Protein AF-A0A7S1C8E9-F1 (afdb_monomer_lite)

Radius of gyration: 14.71 Å; chains: 1; bounding box: 33×36×33 Å

Secondary structure (DSSP, 8-state):
---HHHHHHHHHTTS--EESSS-EESEEEEETTEEEEPPPB-GGGGGTS-BHHHHHHHHHHHH-TT--EEEE-SS----GGGSSEEEE----TTSPPPHHHHHHHHHHHHH-

Organism: NCBI:txid1486930

InterPro domains:
  IPR029021 Protein-tyrosine phosphatase-like [G3DSA:3.90.190.10] (4-112)
  IPR029021 Protein-tyrosine phosphatase-like [SSF52799] (15-108)
  IPR029023 Tensin-type phosphatase domain [PS51181] (16-112)
  IPR051281 Dual-specificity lipid and protein phosphatase [PTHR12305] (5-112)

pLDDT: mean 85.0, std 15.24, range [41.19, 97.31]

Structure (mmCIF, N/CA/C/O backbone):
data_AF-A0A7S1C8E9-F1
#
_entry.id   AF-A0A7S1C8E9-F1
#
loop_
_atom_site.group_PDB
_atom_site.id
_atom_site.type_symbol
_atom_site.label_atom_id
_atom_site.label_alt_id
_atom_site.label_comp_id
_atom_site.label_asym_id
_atom_site.label_entity_id
_atom_site.label_seq_id
_atom_site.pdbx_PDB_ins_code
_atom_site.Cartn_x
_atom_site.Cartn_y
_atom_site.Cartn_z
_atom_site.occupancy
_atom_site.B_iso_or_equiv
_atom_site.auth_seq_id
_atom_site.auth_comp_id
_atom_site.auth_asym_id
_atom_site.auth_atom_id
_atom_site.pdbx_PDB_model_num
ATOM 1 N N . MET A 1 1 ? -23.114 21.743 -11.953 1.00 41.19 1 MET A N 1
ATOM 2 C CA . MET A 1 1 ? -21.851 21.254 -11.360 1.00 41.19 1 MET A CA 1
ATOM 3 C C . MET A 1 1 ? -22.011 19.769 -11.096 1.00 41.19 1 MET A C 1
ATOM 5 O O . MET A 1 1 ? -22.815 19.417 -10.245 1.00 41.19 1 MET A O 1
ATOM 9 N N . ALA A 1 2 ? -21.342 18.902 -11.860 1.00 46.44 2 ALA A N 1
ATOM 10 C CA . ALA A 1 2 ? -21.286 17.484 -11.513 1.00 46.44 2 ALA A CA 1
ATOM 11 C C . ALA A 1 2 ? -20.515 17.353 -10.188 1.00 46.44 2 ALA A C 1
ATOM 13 O O . ALA A 1 2 ? -19.423 17.907 -10.071 1.00 46.44 2 ALA A O 1
ATOM 14 N N . SER A 1 3 ? -21.114 16.709 -9.183 1.00 61.47 3 SER A N 1
ATOM 15 C CA . SER A 1 3 ? -20.464 16.472 -7.888 1.00 61.47 3 SER A CA 1
ATOM 16 C C . SER A 1 3 ? -19.178 15.661 -8.094 1.00 61.47 3 SER A C 1
ATOM 18 O O . SER A 1 3 ? -19.173 14.714 -8.882 1.00 61.47 3 SER A O 1
ATOM 20 N N . LEU A 1 4 ? -18.101 16.002 -7.380 1.00 62.66 4 LEU A N 1
ATOM 21 C CA . LEU A 1 4 ? -16.850 15.228 -7.348 1.00 62.66 4 LEU A CA 1
ATOM 22 C C . LEU A 1 4 ? -17.104 13.743 -7.033 1.00 62.66 4 LEU A C 1
ATOM 24 O O . LEU A 1 4 ? -16.435 12.871 -7.585 1.00 62.66 4 LEU A O 1
ATOM 28 N N . ASP A 1 5 ? -18.140 13.442 -6.248 1.00 62.03 5 ASP A N 1
ATOM 29 C CA . ASP A 1 5 ? -18.544 12.071 -5.917 1.00 62.03 5 ASP A CA 1
ATOM 30 C C . ASP A 1 5 ? -19.038 11.281 -7.133 1.00 62.03 5 ASP A C 1
ATOM 32 O O . ASP A 1 5 ? -18.839 10.069 -7.223 1.00 62.03 5 ASP A O 1
ATOM 36 N N . PHE A 1 6 ? -19.660 11.960 -8.101 1.00 64.50 6 PHE A N 1
ATOM 37 C CA . PHE A 1 6 ? -20.109 11.333 -9.342 1.00 64.50 6 PHE A CA 1
ATOM 38 C C . PHE A 1 6 ? -18.917 10.917 -10.212 1.00 64.50 6 PHE A C 1
ATOM 40 O O . PHE A 1 6 ? -18.901 9.814 -10.754 1.00 64.50 6 PHE A O 1
ATOM 47 N N . VAL A 1 7 ? -17.887 11.767 -10.287 1.00 63.53 7 VAL A N 1
ATOM 48 C CA . VAL A 1 7 ? -16.638 11.459 -11.002 1.00 63.53 7 VAL A CA 1
ATOM 49 C C . VAL A 1 7 ? -15.889 10.320 -10.308 1.00 63.53 7 VAL A C 1
ATOM 51 O O . VAL A 1 7 ? -15.468 9.377 -10.976 1.00 63.53 7 VAL A O 1
ATOM 54 N N . ARG A 1 8 ? -15.795 10.346 -8.971 1.00 61.06 8 ARG A N 1
ATOM 55 C CA . ARG A 1 8 ? -15.200 9.259 -8.170 1.00 61.06 8 ARG A CA 1
ATOM 56 C C . ARG A 1 8 ? -15.889 7.916 -8.428 1.00 61.06 8 ARG A C 1
ATOM 58 O O . ARG A 1 8 ? -15.208 6.925 -8.680 1.00 61.06 8 ARG A O 1
ATOM 65 N N . ARG A 1 9 ? -17.229 7.890 -8.440 1.00 61.12 9 ARG A N 1
ATOM 66 C CA . ARG A 1 9 ? -18.023 6.682 -8.738 1.00 61.12 9 ARG A CA 1
ATOM 67 C C . ARG A 1 9 ? -17.839 6.160 -10.161 1.00 61.12 9 ARG A C 1
ATOM 69 O O . ARG A 1 9 ? -17.821 4.950 -10.362 1.00 61.12 9 ARG A O 1
ATOM 76 N N . LEU A 1 10 ? -17.704 7.046 -11.145 1.00 62.19 10 LEU A N 1
ATOM 77 C CA . LEU A 1 10 ? -17.449 6.637 -12.527 1.00 62.19 10 LEU A CA 1
ATOM 78 C C . LEU A 1 10 ? -16.086 5.952 -12.677 1.00 62.19 10 LEU A C 1
ATOM 80 O O . LEU A 1 10 ? -15.994 4.939 -13.366 1.00 62.19 10 LEU A O 1
ATOM 84 N N . VAL A 1 11 ? -15.044 6.467 -12.013 1.00 57.72 11 VAL A N 1
ATOM 85 C CA . VAL A 1 11 ? -13.686 5.901 -12.103 1.00 57.72 11 VAL A CA 1
ATOM 86 C C . VAL A 1 11 ? -13.556 4.582 -11.337 1.00 57.72 11 VAL A C 1
ATOM 88 O O . VAL A 1 11 ? -12.828 3.697 -11.783 1.00 57.72 11 VAL A O 1
ATOM 91 N N . SER A 1 12 ? -14.291 4.398 -10.233 1.00 55.69 12 SER A N 1
ATOM 92 C CA . SER A 1 12 ? -14.309 3.111 -9.519 1.00 55.69 12 SER A CA 1
ATOM 93 C C . SER A 1 12 ? -15.007 1.989 -10.302 1.00 55.69 12 SER A C 1
ATOM 95 O O . SER A 1 12 ? -14.790 0.810 -10.016 1.00 55.69 12 SER A O 1
ATOM 97 N N . GLY A 1 13 ? -15.845 2.321 -11.291 1.00 63.50 13 GLY A N 1
ATOM 98 C CA . GLY A 1 13 ? -16.599 1.335 -12.067 1.00 63.50 13 GLY A CA 1
ATOM 99 C C . GLY A 1 13 ? -17.471 0.442 -11.173 1.00 63.50 13 GLY A C 1
ATOM 100 O O . GLY A 1 13 ? -18.212 0.940 -10.330 1.00 63.50 13 GLY A O 1
ATOM 101 N N . SER A 1 14 ? -17.374 -0.881 -11.342 1.00 55.97 14 SER A N 1
ATOM 102 C CA . SER A 1 14 ? -18.092 -1.898 -10.551 1.00 55.97 14 SER A CA 1
ATOM 103 C C . SER A 1 14 ? -17.347 -2.380 -9.294 1.00 55.97 14 SER A C 1
ATOM 105 O O . SER A 1 14 ? -17.743 -3.385 -8.701 1.00 55.97 14 SER A O 1
ATOM 107 N N . ARG A 1 15 ? -16.248 -1.726 -8.890 1.00 62.47 15 ARG A N 1
ATOM 108 C CA . ARG A 1 15 ? -15.467 -2.143 -7.713 1.00 62.47 15 ARG A CA 1
ATOM 109 C C . ARG A 1 15 ? -16.206 -1.808 -6.416 1.00 62.47 15 ARG A C 1
ATOM 111 O O . ARG A 1 15 ? -16.831 -0.755 -6.300 1.00 62.47 15 ARG A O 1
ATOM 118 N N . ASN A 1 16 ? -16.110 -2.697 -5.427 1.00 69.38 16 ASN A N 1
ATOM 119 C CA . ASN A 1 16 ? -16.647 -2.459 -4.087 1.00 69.38 16 ASN A CA 1
ATOM 120 C C . ASN A 1 16 ? -15.849 -1.337 -3.406 1.00 69.38 16 ASN A C 1
ATOM 122 O O . ASN A 1 16 ? -14.769 -1.583 -2.873 1.00 69.38 16 ASN A O 1
ATOM 126 N N . ARG A 1 17 ? -16.385 -0.112 -3.423 1.00 80.88 17 ARG A N 1
ATOM 127 C CA . ARG A 1 17 ? -15.878 1.006 -2.616 1.00 80.88 17 ARG A CA 1
ATOM 128 C C . ARG A 1 17 ? -16.118 0.737 -1.134 1.00 80.88 17 ARG A C 1
ATOM 130 O O . ARG A 1 17 ? -17.199 0.291 -0.750 1.00 80.88 17 ARG A O 1
ATOM 137 N N . PHE A 1 18 ? -15.139 1.079 -0.308 1.00 86.44 18 PHE A N 1
ATOM 138 C CA . PHE A 1 18 ? -15.307 1.136 1.133 1.00 86.44 18 PHE A CA 1
ATOM 139 C C . PHE A 1 18 ? -15.980 2.460 1.492 1.00 86.44 18 PHE A C 1
ATOM 141 O O . PHE A 1 18 ? -15.391 3.520 1.285 1.00 86.44 18 PHE A O 1
ATOM 148 N N . SER A 1 19 ? -17.207 2.391 2.005 1.00 88.81 19 SER A N 1
ATOM 149 C CA . SER A 1 19 ? -17.970 3.554 2.451 1.00 88.81 19 SER A CA 1
ATOM 150 C C . SER A 1 19 ? -18.714 3.221 3.740 1.00 88.81 19 SER A C 1
ATOM 152 O O . SER A 1 19 ? -19.558 2.326 3.749 1.00 88.81 19 SER A O 1
ATOM 154 N N . ASP A 1 20 ? -18.389 3.914 4.828 1.00 88.56 20 ASP A N 1
ATOM 155 C CA . ASP A 1 20 ? -18.943 3.675 6.175 1.00 88.56 20 ASP A CA 1
ATOM 156 C C . ASP A 1 20 ? -19.509 4.955 6.828 1.00 88.56 20 ASP A C 1
A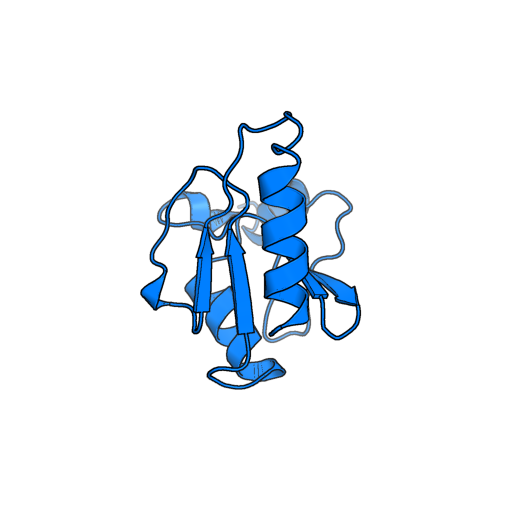TOM 158 O O . ASP A 1 20 ? -19.816 4.983 8.019 1.00 88.56 20 ASP A O 1
ATOM 162 N N . GLY A 1 21 ? -19.625 6.036 6.051 1.00 85.94 21 GLY A N 1
ATOM 163 C CA . GLY A 1 21 ? -20.024 7.366 6.518 1.00 85.94 21 GLY A CA 1
ATOM 164 C C . GLY A 1 21 ? -18.880 8.229 7.068 1.00 85.94 21 GLY A C 1
ATOM 165 O O . GLY A 1 21 ? -19.035 9.447 7.132 1.00 85.94 21 GLY A O 1
ATOM 166 N N . ARG A 1 22 ? -17.726 7.641 7.408 1.00 89.12 22 ARG A N 1
ATOM 167 C CA . ARG A 1 22 ? -16.505 8.346 7.836 1.00 89.12 22 ARG A CA 1
ATOM 168 C C . ARG A 1 22 ? -15.432 8.366 6.748 1.00 89.12 22 ARG A C 1
ATOM 170 O O . ARG A 1 22 ? -14.758 9.378 6.575 1.00 89.12 22 ARG A O 1
ATOM 177 N N . PHE A 1 23 ? -15.279 7.266 6.027 1.00 90.31 23 PHE A N 1
ATOM 178 C CA . PHE A 1 23 ? -14.353 7.099 4.918 1.00 90.31 23 PHE A CA 1
ATOM 179 C C . PHE A 1 23 ? -15.122 6.693 3.667 1.00 90.31 23 PHE A C 1
ATOM 181 O O . PHE A 1 23 ? -16.106 5.962 3.746 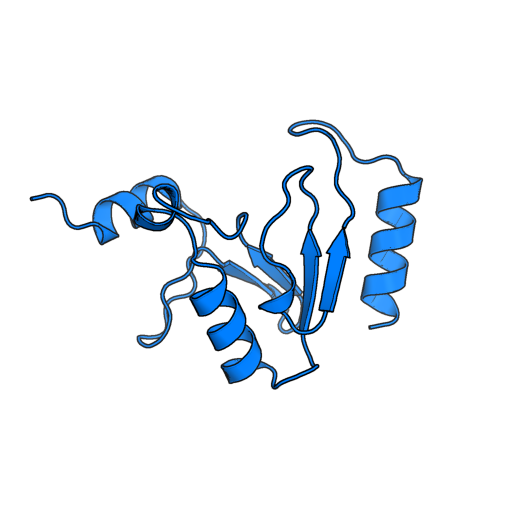1.00 90.31 23 PHE A O 1
ATOM 188 N N . ASP A 1 24 ? -14.660 7.166 2.511 1.00 88.19 24 ASP A N 1
ATOM 189 C CA . ASP A 1 24 ? -15.239 6.823 1.214 1.00 88.19 24 ASP A CA 1
ATOM 190 C C . ASP A 1 24 ? -14.118 6.618 0.175 1.00 88.19 24 ASP A C 1
ATOM 192 O O . ASP A 1 24 ? -13.720 7.532 -0.560 1.00 88.19 24 ASP A O 1
ATOM 196 N N . LEU A 1 25 ? -13.563 5.402 0.153 1.00 88.00 25 LEU A N 1
ATOM 197 C CA . LEU A 1 25 ? -12.302 5.038 -0.503 1.00 88.00 25 LEU A CA 1
ATOM 198 C C . LEU A 1 25 ? -12.501 3.924 -1.544 1.00 88.00 25 LEU A C 1
ATOM 200 O O . LEU A 1 25 ? -13.260 2.982 -1.332 1.00 88.00 25 LEU A O 1
ATOM 204 N N . ASP A 1 26 ? -11.799 4.010 -2.678 1.00 85.94 26 ASP A N 1
ATOM 205 C CA . ASP A 1 26 ? -11.628 2.900 -3.631 1.00 85.94 26 ASP A CA 1
ATOM 206 C C . ASP A 1 26 ? -10.687 1.848 -3.031 1.00 85.94 26 ASP A C 1
ATOM 208 O O . ASP A 1 26 ? -9.475 1.839 -3.263 1.00 85.94 26 ASP A O 1
ATOM 212 N N . LEU A 1 27 ? -11.252 1.056 -2.130 1.00 88.38 27 LEU A N 1
ATOM 213 C CA . LEU A 1 27 ? -10.572 0.093 -1.289 1.00 88.38 27 LEU A CA 1
ATOM 214 C C . LEU A 1 27 ? -11.542 -1.052 -1.014 1.00 88.38 27 LEU A C 1
ATOM 216 O O . LEU A 1 27 ? -12.704 -0.821 -0.690 1.00 88.38 27 LEU A O 1
ATOM 220 N N . THR A 1 28 ? -11.066 -2.286 -1.125 1.00 90.75 28 THR A N 1
ATOM 221 C CA . THR A 1 28 ? -11.882 -3.484 -0.945 1.00 90.75 28 THR A CA 1
ATOM 222 C C . THR A 1 28 ? -11.164 -4.476 -0.041 1.00 90.75 28 THR A C 1
ATOM 224 O O . THR A 1 28 ? -10.019 -4.849 -0.298 1.00 90.75 28 THR A O 1
ATOM 227 N N . TYR A 1 29 ? -11.857 -4.961 0.989 1.00 92.88 29 TYR A N 1
ATOM 228 C CA . TYR A 1 29 ? -11.404 -6.113 1.765 1.00 92.88 29 TYR A CA 1
ATOM 229 C C . TYR A 1 29 ? -11.591 -7.391 0.940 1.00 92.88 29 TYR A C 1
ATOM 231 O O . TYR A 1 29 ? -12.715 -7.763 0.608 1.00 92.88 29 TYR A O 1
ATOM 239 N N . ILE A 1 30 ? -10.486 -8.062 0.613 1.00 94.19 30 ILE A N 1
ATOM 240 C CA . ILE A 1 30 ? -10.493 -9.415 0.034 1.00 94.19 30 ILE A CA 1
ATOM 241 C C . ILE A 1 30 ? -10.719 -10.434 1.158 1.00 94.19 30 ILE A C 1
ATOM 243 O O . ILE A 1 30 ? -11.472 -11.392 1.009 1.00 94.19 30 ILE A O 1
ATOM 247 N N . THR A 1 31 ? -10.076 -10.201 2.304 1.00 94.12 31 THR A N 1
ATOM 248 C CA . THR A 1 31 ? -10.269 -10.930 3.564 1.00 94.12 31 THR A CA 1
ATOM 249 C C . THR A 1 31 ? -10.260 -9.922 4.718 1.00 94.12 31 THR A C 1
ATOM 251 O O . THR A 1 31 ? -9.887 -8.772 4.493 1.00 94.12 31 THR A O 1
ATOM 254 N N . PRO A 1 32 ? -10.565 -10.311 5.971 1.00 94.06 32 PRO A N 1
ATOM 255 C CA . PRO A 1 32 ? -10.464 -9.398 7.115 1.00 94.06 32 PRO A CA 1
ATOM 256 C C . PRO A 1 32 ? -9.066 -8.798 7.355 1.00 94.06 32 PRO A C 1
ATOM 258 O O . PRO A 1 32 ? -8.947 -7.847 8.119 1.00 94.06 32 PRO A O 1
ATOM 261 N N . ARG A 1 33 ? -8.011 -9.361 6.746 1.00 95.31 33 ARG A N 1
ATOM 262 C CA . ARG A 1 33 ? -6.610 -8.924 6.908 1.00 95.31 33 ARG A CA 1
ATOM 263 C C . ARG A 1 33 ? -5.932 -8.506 5.603 1.00 95.31 33 ARG A C 1
ATOM 265 O O . ARG A 1 33 ? -4.790 -8.070 5.632 1.00 95.31 33 ARG A O 1
ATOM 272 N N . VAL A 1 34 ? -6.598 -8.672 4.459 1.00 95.69 34 VAL A N 1
ATOM 273 C CA . VAL A 1 34 ? -6.028 -8.371 3.140 1.00 95.69 34 VAL A CA 1
ATOM 274 C C . VAL A 1 34 ? 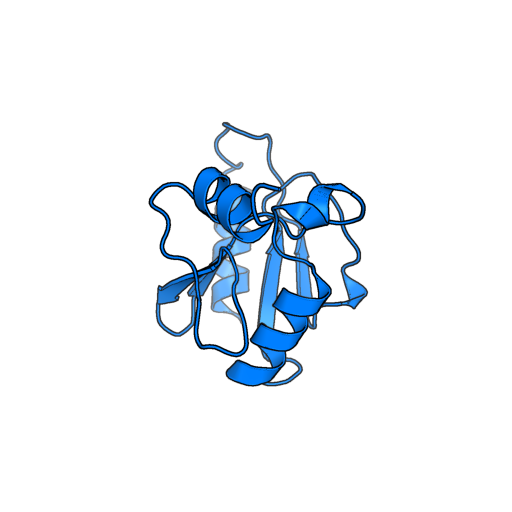-6.946 -7.413 2.412 1.00 95.69 34 VAL A C 1
ATOM 276 O O . VAL A 1 34 ? -8.103 -7.726 2.124 1.00 95.69 34 VAL A O 1
ATOM 279 N N . VAL A 1 35 ? -6.387 -6.259 2.080 1.00 94.69 35 VAL A N 1
ATOM 280 C CA . VAL A 1 35 ? -7.071 -5.165 1.409 1.00 94.69 35 VAL A CA 1
ATOM 281 C C . VAL A 1 35 ? -6.408 -4.915 0.061 1.00 94.69 35 VAL A C 1
ATOM 283 O O . VAL A 1 35 ? -5.184 -4.881 -0.039 1.00 94.69 35 VAL A O 1
ATOM 286 N N . ALA A 1 36 ? -7.219 -4.710 -0.972 1.00 93.38 36 ALA A N 1
ATOM 287 C CA . ALA A 1 36 ? -6.770 -4.188 -2.254 1.00 93.38 36 ALA A CA 1
ATOM 288 C C . ALA A 1 36 ? -7.283 -2.760 -2.437 1.00 93.38 36 ALA A C 1
ATOM 290 O O . ALA A 1 36 ? -8.442 -2.465 -2.152 1.00 93.38 36 ALA A O 1
ATOM 291 N N . MET A 1 37 ? -6.426 -1.877 -2.936 1.00 90.50 37 MET A N 1
ATOM 292 C CA . MET A 1 37 ? -6.781 -0.497 -3.255 1.00 90.50 37 MET A CA 1
ATOM 293 C C . MET A 1 37 ? -6.017 -0.022 -4.488 1.00 90.50 37 MET A C 1
ATOM 295 O O . MET A 1 37 ? -4.973 -0.575 -4.839 1.00 90.50 37 MET A O 1
ATOM 299 N N . GLY A 1 38 ? -6.536 1.017 -5.139 1.00 85.06 38 GLY A N 1
ATOM 300 C CA . GLY A 1 38 ? -5.782 1.744 -6.154 1.00 85.06 38 GLY A CA 1
ATOM 301 C C . GLY A 1 38 ? -4.599 2.513 -5.556 1.00 85.06 38 GLY A C 1
ATOM 302 O O . GLY A 1 38 ? -4.534 2.751 -4.350 1.00 85.06 38 GLY A O 1
ATOM 303 N N . LEU A 1 39 ? -3.678 2.939 -6.424 1.00 81.62 39 LEU A N 1
ATOM 304 C CA . LEU A 1 39 ? -2.570 3.826 -6.062 1.00 81.62 39 LEU A CA 1
ATOM 305 C C . LEU A 1 39 ? -3.092 5.069 -5.313 1.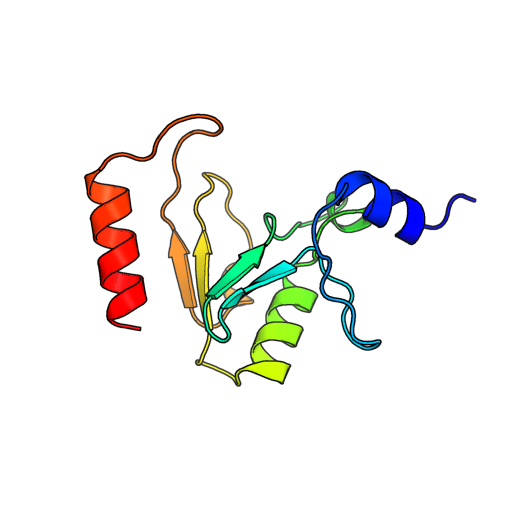00 81.62 39 LEU A C 1
ATOM 307 O O . LEU A 1 39 ? -3.964 5.762 -5.857 1.00 81.62 39 LEU A O 1
ATOM 311 N N . PRO A 1 40 ? -2.569 5.380 -4.111 1.00 72.38 40 PRO A N 1
ATOM 312 C CA . PRO A 1 40 ? -2.896 6.627 -3.439 1.00 72.38 40 PRO A CA 1
ATOM 313 C C . PRO A 1 40 ? -2.404 7.803 -4.292 1.00 72.38 40 PRO A C 1
ATOM 315 O O . PRO A 1 40 ? -1.291 7.792 -4.816 1.00 72.38 40 PRO A O 1
ATOM 318 N N . ALA A 1 41 ? -3.264 8.798 -4.489 1.00 66.50 41 ALA A N 1
ATOM 319 C CA . ALA A 1 41 ? -2.970 9.949 -5.331 1.00 66.50 41 ALA A CA 1
ATOM 320 C C . ALA A 1 41 ? -2.331 11.101 -4.553 1.00 66.50 41 ALA A C 1
ATOM 322 O O . ALA A 1 41 ? -2.661 11.360 -3.393 1.00 66.50 41 ALA A O 1
ATOM 323 N N . GLU A 1 42 ? -1.483 11.843 -5.266 1.00 60.44 42 GLU A N 1
ATOM 324 C CA . GLU A 1 42 ? -0.886 13.111 -4.852 1.00 60.44 42 GLU A CA 1
ATOM 325 C C . GLU A 1 42 ? -1.308 14.230 -5.823 1.00 60.44 42 GLU A C 1
ATOM 327 O O . GLU A 1 42 ? -1.524 13.995 -7.015 1.00 60.44 42 GLU A O 1
ATOM 332 N N . GLY A 1 43 ? -1.441 15.465 -5.328 1.00 58.50 43 GLY A N 1
ATOM 333 C CA . GLY A 1 43 ? -1.731 16.641 -6.162 1.00 58.50 43 GLY A CA 1
ATOM 334 C C . GLY A 1 43 ? -3.129 16.661 -6.809 1.00 58.50 43 GLY A C 1
ATOM 335 O O . GLY A 1 43 ? -4.119 16.260 -6.203 1.00 58.50 43 GLY A O 1
ATOM 336 N N . LEU A 1 44 ? -3.223 17.167 -8.048 1.00 45.84 44 LEU A N 1
ATOM 337 C CA . LEU A 1 44 ? -4.482 17.375 -8.796 1.00 45.84 44 LEU A CA 1
ATOM 338 C C . LEU A 1 44 ? -5.244 16.074 -9.134 1.00 45.84 44 LEU A C 1
ATOM 340 O O . LEU A 1 44 ? -6.436 16.130 -9.431 1.00 45.84 44 LEU A O 1
ATOM 344 N N . GLU A 1 45 ? -4.605 14.900 -9.037 1.00 51.12 45 GLU A N 1
ATOM 345 C CA . GLU A 1 45 ? -5.275 13.597 -9.201 1.00 51.12 45 GLU A CA 1
ATOM 346 C C . GLU A 1 45 ? -6.106 13.177 -7.968 1.00 51.12 45 GLU A C 1
ATOM 348 O O . GLU A 1 45 ? -6.903 12.237 -8.041 1.00 51.12 45 GLU A O 1
ATOM 353 N N . ALA A 1 46 ? -5.986 13.900 -6.845 1.00 55.41 46 ALA A N 1
ATOM 354 C CA . ALA A 1 46 ? -6.770 13.680 -5.624 1.00 55.41 46 ALA A CA 1
ATOM 355 C C . ALA A 1 46 ? -8.274 13.971 -5.789 1.00 55.41 46 ALA A C 1
ATOM 357 O O . ALA A 1 46 ? -9.071 13.592 -4.934 1.00 55.41 46 ALA A O 1
ATOM 358 N N . GLY A 1 47 ? -8.679 14.625 -6.885 1.00 50.72 47 GLY A N 1
ATOM 359 C CA . GLY A 1 47 ? -10.089 14.880 -7.186 1.00 50.72 47 GLY A CA 1
ATOM 360 C C . GLY A 1 47 ? -10.898 13.611 -7.479 1.00 50.72 47 GLY A C 1
ATOM 361 O O . GLY A 1 47 ? -12.122 13.641 -7.368 1.00 50.72 47 GLY A O 1
ATOM 362 N N . TYR A 1 48 ? -10.239 12.497 -7.834 1.00 51.28 48 TYR A N 1
ATOM 363 C CA . TYR A 1 48 ? -10.922 11.248 -8.193 1.00 51.28 48 TYR A CA 1
ATOM 364 C C . TYR A 1 48 ? -10.311 9.956 -7.606 1.00 51.28 48 TYR A C 1
ATOM 366 O O . TYR A 1 48 ? -10.991 8.932 -7.606 1.00 51.28 48 TYR A O 1
ATOM 374 N N . ARG A 1 49 ? -9.080 9.979 -7.071 1.00 66.94 49 ARG A N 1
ATOM 375 C CA . ARG A 1 49 ? -8.404 8.834 -6.412 1.00 66.94 49 ARG A CA 1
ATOM 376 C C . ARG A 1 49 ? -8.341 8.986 -4.883 1.00 66.94 49 ARG A C 1
ATOM 378 O O . ARG A 1 49 ? -8.614 10.058 -4.346 1.00 66.94 49 ARG A O 1
ATOM 385 N N . ASN A 1 50 ? -7.994 7.910 -4.171 1.00 77.75 50 ASN A N 1
ATOM 386 C CA . ASN A 1 50 ? -7.819 7.936 -2.712 1.00 77.75 50 ASN A CA 1
ATOM 387 C C . ASN A 1 50 ? -6.646 8.841 -2.328 1.00 77.75 50 ASN A C 1
ATOM 389 O O . ASN A 1 50 ? -5.542 8.661 -2.839 1.00 77.75 50 ASN A O 1
ATOM 393 N N . ARG A 1 51 ? -6.850 9.779 -1.401 1.00 84.44 51 ARG A N 1
ATOM 394 C CA . ARG A 1 51 ? -5.746 10.559 -0.826 1.00 84.44 51 ARG A CA 1
ATOM 395 C C . ARG A 1 51 ? -4.946 9.677 0.129 1.00 84.44 51 ARG A C 1
ATOM 397 O O . ARG A 1 51 ? -5.547 9.004 0.961 1.00 84.44 51 ARG A O 1
ATOM 404 N N . ALA A 1 52 ? -3.615 9.727 0.063 1.00 88.25 52 ALA A N 1
ATOM 405 C CA . ALA A 1 52 ? -2.751 8.954 0.964 1.00 88.25 52 ALA A CA 1
ATOM 406 C C . ALA A 1 52 ? -3.084 9.189 2.452 1.00 88.25 52 ALA A C 1
ATOM 408 O O . ALA A 1 52 ? -3.145 8.237 3.225 1.00 88.25 52 ALA A O 1
ATOM 409 N N . ASP A 1 53 ? -3.393 10.438 2.823 1.00 89.56 53 ASP A N 1
ATOM 410 C CA . ASP A 1 53 ? -3.765 10.812 4.195 1.00 89.56 53 ASP A CA 1
ATOM 411 C C . ASP A 1 53 ? -5.058 10.119 4.657 1.00 89.56 53 ASP A C 1
ATOM 413 O O . ASP A 1 53 ? -5.142 9.652 5.790 1.00 89.56 53 ASP A O 1
ATOM 417 N N . GLU A 1 54 ? -6.065 10.024 3.779 1.00 90.88 54 GLU A N 1
ATOM 418 C CA . GLU A 1 54 ? -7.345 9.377 4.098 1.00 90.88 54 GLU A CA 1
ATOM 419 C C . GLU A 1 54 ? -7.179 7.862 4.235 1.00 90.88 54 GLU A C 1
ATOM 421 O O . GLU A 1 54 ? -7.765 7.261 5.134 1.00 90.88 54 GLU A O 1
ATOM 426 N N . VAL A 1 55 ? -6.352 7.249 3.379 1.00 92.44 55 VAL A N 1
ATOM 427 C CA . VAL A 1 55 ? -6.030 5.819 3.477 1.00 92.44 55 VAL A CA 1
ATOM 428 C C . VAL A 1 55 ? -5.295 5.531 4.782 1.00 92.44 55 VAL A C 1
ATOM 430 O O . VAL A 1 55 ? -5.703 4.637 5.515 1.00 92.44 55 VAL A O 1
ATOM 433 N N . SER A 1 56 ? -4.251 6.300 5.098 1.00 93.69 56 SER A N 1
ATOM 434 C CA . SER A 1 56 ? -3.498 6.149 6.347 1.00 93.69 56 SER A CA 1
ATOM 435 C C . SER A 1 56 ? -4.398 6.311 7.576 1.00 93.69 56 SER A C 1
ATOM 437 O O . SER A 1 56 ? -4.398 5.462 8.468 1.00 93.69 56 SER A O 1
ATOM 439 N N . ALA A 1 57 ? -5.249 7.341 7.591 1.00 94.62 57 ALA A N 1
ATOM 440 C CA . ALA A 1 57 ? -6.199 7.560 8.676 1.00 94.62 57 ALA A CA 1
ATOM 441 C C . ALA A 1 57 ? -7.201 6.404 8.826 1.00 94.62 57 ALA A C 1
ATOM 443 O O . ALA A 1 57 ? -7.524 6.028 9.953 1.00 94.62 57 ALA A O 1
ATOM 444 N N . MET A 1 58 ? -7.678 5.827 7.717 1.00 95.19 58 MET A N 1
ATOM 445 C CA . MET A 1 58 ? -8.567 4.663 7.745 1.00 95.19 58 MET A CA 1
ATOM 446 C C . MET A 1 58 ? -7.851 3.440 8.320 1.00 95.19 58 MET A C 1
ATOM 448 O O . MET A 1 58 ? -8.356 2.833 9.265 1.00 95.19 58 MET A O 1
ATOM 452 N N . LEU A 1 59 ? -6.650 3.130 7.820 1.00 95.62 59 LEU A N 1
ATOM 453 C CA . LEU A 1 59 ? -5.850 1.999 8.293 1.00 95.62 59 LEU A CA 1
ATOM 454 C C . LEU A 1 59 ? -5.572 2.107 9.797 1.00 95.62 59 LEU A C 1
ATOM 456 O O . LEU A 1 59 ? -5.836 1.161 10.535 1.00 95.62 59 LEU A O 1
ATOM 460 N N . ARG A 1 60 ? -5.143 3.280 10.275 1.00 96.00 60 ARG A N 1
ATOM 461 C CA . ARG A 1 60 ? -4.909 3.521 11.708 1.00 96.00 60 ARG A CA 1
ATOM 462 C C . ARG A 1 60 ? -6.189 3.448 12.533 1.00 96.00 60 ARG A C 1
ATOM 464 O O . ARG A 1 60 ? -6.155 2.949 13.653 1.00 96.00 60 ARG A O 1
ATOM 471 N N . HIS A 1 61 ? -7.319 3.919 12.003 1.00 96.06 61 HIS A N 1
ATOM 472 C CA . HIS A 1 61 ? -8.593 3.865 12.720 1.00 96.06 61 HIS A CA 1
ATOM 473 C C . HIS A 1 61 ? -9.085 2.429 12.935 1.00 96.06 61 HIS A C 1
ATOM 475 O O . HIS A 1 61 ? -9.570 2.118 14.021 1.00 96.06 61 HIS A O 1
ATOM 481 N N . TYR A 1 62 ? -8.967 1.579 11.913 1.00 95.69 62 TYR A N 1
ATOM 482 C CA . TYR A 1 62 ? -9.514 0.222 11.926 1.00 95.69 62 TYR A CA 1
ATOM 483 C C . TYR A 1 62 ? -8.538 -0.850 12.413 1.00 95.69 62 TYR A C 1
ATOM 485 O O . TYR A 1 62 ? -8.981 -1.865 12.950 1.00 95.69 62 TYR A O 1
ATOM 493 N N . HIS A 1 63 ? -7.232 -0.646 12.236 1.00 95.94 63 HIS A N 1
ATOM 494 C CA . HIS A 1 63 ? -6.208 -1.648 12.550 1.00 95.94 63 HIS A CA 1
ATOM 495 C C . HIS A 1 63 ? -5.235 -1.212 13.652 1.00 95.94 63 HIS A C 1
ATOM 497 O O . HIS A 1 63 ? -4.569 -2.068 14.227 1.00 95.94 63 HIS A O 1
ATOM 503 N N . GLY A 1 64 ? -5.190 0.077 13.997 1.00 96.56 64 GLY A N 1
ATOM 504 C CA . GLY A 1 64 ? -4.230 0.637 14.948 1.00 96.56 64 GLY A CA 1
ATOM 505 C C . GLY A 1 64 ? -2.920 1.079 14.289 1.00 96.56 64 GLY A C 1
ATOM 506 O O . GLY A 1 64 ? -2.605 0.709 13.159 1.00 96.56 64 GLY A O 1
ATOM 507 N N . GLU A 1 65 ? -2.164 1.910 15.002 1.00 95.62 65 GLU A N 1
ATOM 508 C CA . GLU A 1 65 ? -0.853 2.403 14.568 1.00 95.62 65 GLU A CA 1
ATOM 509 C C . GLU A 1 65 ? 0.200 1.290 14.634 1.00 95.62 65 GLU A C 1
ATOM 511 O O . GLU A 1 65 ? 0.270 0.552 15.615 1.00 95.62 65 GLU A O 1
ATOM 516 N N . GLY A 1 66 ? 1.009 1.153 13.583 1.00 95.81 66 GLY A N 1
ATOM 517 C CA . GLY A 1 66 ? 2.046 0.121 13.489 1.00 95.81 66 GLY A CA 1
ATOM 518 C C . GLY A 1 66 ? 1.529 -1.252 13.051 1.00 95.81 66 GLY A C 1
ATOM 519 O O . GLY A 1 66 ? 2.303 -2.203 12.995 1.00 95.81 66 GLY A O 1
ATOM 520 N N . HIS A 1 67 ? 0.240 -1.371 12.721 1.00 96.25 67 HIS A N 1
ATOM 521 C CA . HIS A 1 67 ? -0.416 -2.643 12.392 1.00 96.25 67 HIS A CA 1
ATOM 522 C C . HIS A 1 67 ? -0.778 -2.787 10.908 1.00 96.25 67 HIS A C 1
ATOM 524 O O . HIS A 1 67 ? -1.522 -3.695 10.531 1.00 96.25 67 HIS A O 1
ATOM 530 N N . SER A 1 68 ? -0.252 -1.911 10.050 1.00 96.06 68 SER A N 1
ATOM 531 C CA . SER A 1 68 ? -0.505 -1.941 8.610 1.00 96.06 68 SER A CA 1
ATOM 532 C C . SER A 1 68 ? 0.789 -2.022 7.794 1.00 96.06 68 SER A C 1
ATOM 534 O O . SER A 1 68 ? 1.733 -1.267 8.017 1.00 96.06 68 SER A O 1
ATOM 536 N N . LEU A 1 69 ? 0.807 -2.940 6.823 1.00 97.25 69 LEU A N 1
ATOM 537 C CA . LEU A 1 69 ? 1.845 -3.064 5.802 1.00 97.25 69 LEU A CA 1
ATOM 538 C C . LEU A 1 69 ? 1.245 -2.709 4.441 1.00 97.25 69 LEU A C 1
ATOM 540 O O . LEU A 1 69 ? 0.318 -3.370 3.970 1.00 97.25 69 LEU A O 1
ATOM 544 N N . VAL A 1 70 ? 1.793 -1.689 3.785 1.00 96.06 70 VAL A N 1
ATOM 545 C CA . VAL A 1 70 ? 1.416 -1.318 2.419 1.00 96.06 70 VAL A CA 1
ATOM 546 C C . VAL A 1 70 ? 2.405 -1.927 1.433 1.00 96.06 70 VAL A C 1
ATOM 548 O O . VAL A 1 70 ? 3.601 -1.646 1.466 1.00 96.06 70 VAL A O 1
ATOM 551 N N . VAL A 1 71 ? 1.901 -2.734 0.502 1.00 96.81 71 VAL A N 1
ATOM 552 C CA . VAL A 1 71 ? 2.704 -3.304 -0.585 1.00 96.81 71 VAL A CA 1
ATOM 553 C C . VAL A 1 71 ? 2.476 -2.485 -1.854 1.00 96.81 71 VAL A C 1
ATOM 555 O O . VAL A 1 71 ? 1.453 -2.631 -2.522 1.00 96.81 71 VAL A O 1
ATOM 558 N N . ASN A 1 72 ? 3.428 -1.621 -2.209 1.00 95.31 72 ASN A N 1
ATOM 559 C CA . ASN A 1 72 ? 3.367 -0.864 -3.456 1.00 95.31 72 ASN A CA 1
ATOM 560 C C . ASN A 1 72 ? 3.853 -1.734 -4.626 1.00 95.31 72 ASN A C 1
ATOM 562 O O . ASN A 1 72 ? 5.055 -1.924 -4.820 1.00 95.31 72 ASN A O 1
ATOM 566 N N . LEU A 1 73 ? 2.906 -2.263 -5.402 1.00 95.00 73 LEU A N 1
ATOM 567 C CA . LEU A 1 73 ? 3.160 -3.080 -6.596 1.00 95.00 73 LEU A CA 1
ATOM 568 C C . LEU A 1 73 ? 3.395 -2.252 -7.869 1.00 95.00 73 LEU A C 1
ATOM 570 O O . LEU A 1 73 ? 3.636 -2.822 -8.929 1.00 95.00 73 LEU A O 1
ATOM 574 N N . SER A 1 74 ? 3.320 -0.924 -7.787 1.00 91.56 74 SER A N 1
ATOM 575 C CA . SER A 1 74 ? 3.555 -0.043 -8.929 1.00 91.56 74 SER A CA 1
ATOM 576 C C . SER A 1 74 ? 5.007 0.430 -9.000 1.00 91.56 74 SER A C 1
ATOM 578 O O . SER A 1 74 ? 5.746 0.383 -8.018 1.00 91.56 74 SER A O 1
ATOM 580 N N . GLU A 1 75 ? 5.401 0.953 -10.156 1.00 92.00 75 GLU A N 1
ATOM 581 C CA . GLU A 1 75 ? 6.682 1.648 -10.339 1.00 92.00 75 GLU A CA 1
ATOM 582 C C . GLU A 1 75 ? 6.630 3.120 -9.876 1.00 92.00 75 GLU A C 1
ATOM 584 O O . GLU A 1 75 ? 7.621 3.841 -9.977 1.00 92.00 75 GLU A O 1
ATOM 589 N N . ARG A 1 76 ? 5.480 3.593 -9.369 1.00 88.81 76 ARG A N 1
ATOM 590 C CA . ARG A 1 76 ? 5.287 4.977 -8.914 1.00 88.81 76 ARG A CA 1
ATOM 591 C C . ARG A 1 76 ? 5.631 5.112 -7.437 1.00 88.81 76 ARG A C 1
ATOM 593 O O . ARG A 1 76 ? 5.247 4.269 -6.632 1.00 88.81 76 ARG A O 1
ATOM 600 N N . THR A 1 77 ? 6.281 6.214 -7.079 1.00 88.25 77 THR A N 1
ATOM 601 C CA . THR A 1 77 ? 6.527 6.604 -5.686 1.00 88.25 77 THR A CA 1
ATOM 602 C C . THR A 1 77 ? 5.509 7.634 -5.211 1.00 88.25 77 THR A C 1
ATOM 604 O O . THR A 1 77 ? 4.939 8.368 -6.018 1.00 88.25 77 THR A O 1
ATOM 607 N N . TYR A 1 78 ? 5.307 7.682 -3.901 1.00 87.31 78 TYR A N 1
ATOM 608 C CA . TYR A 1 78 ? 4.518 8.680 -3.182 1.00 87.31 78 TYR A CA 1
ATOM 609 C C . TYR A 1 78 ? 5.134 8.865 -1.790 1.00 87.31 78 TYR A C 1
ATOM 611 O O . TYR A 1 78 ? 6.069 8.147 -1.429 1.00 87.31 78 TYR A O 1
ATOM 619 N N . ASP A 1 79 ? 4.632 9.822 -1.023 1.00 89.75 79 ASP A N 1
ATOM 620 C CA . ASP A 1 79 ? 5.052 10.084 0.347 1.00 89.75 79 ASP A CA 1
ATOM 621 C C . ASP A 1 79 ? 4.738 8.882 1.255 1.00 89.75 79 ASP A C 1
ATOM 623 O O . ASP A 1 79 ? 3.607 8.679 1.714 1.00 89.75 79 ASP A O 1
ATOM 627 N N . TYR A 1 80 ? 5.752 8.040 1.450 1.00 92.62 80 TYR A N 1
ATOM 628 C CA . TYR A 1 80 ? 5.662 6.815 2.235 1.00 92.62 80 TYR A CA 1
ATOM 629 C C . TYR A 1 80 ? 5.604 7.079 3.739 1.00 92.62 80 TYR A C 1
ATOM 631 O O . TYR A 1 80 ? 5.067 6.234 4.453 1.00 92.62 80 TYR A O 1
ATOM 639 N N .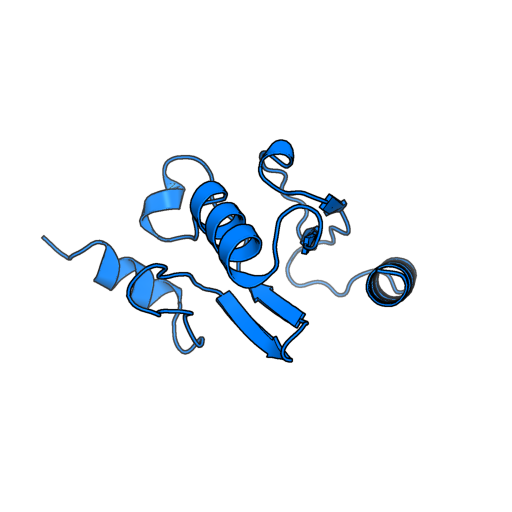 ASP A 1 81 ? 6.047 8.251 4.208 1.00 94.00 81 ASP A N 1
ATOM 640 C CA . ASP A 1 81 ? 6.077 8.611 5.635 1.00 94.00 81 ASP A CA 1
ATOM 641 C C . ASP A 1 81 ? 4.664 8.725 6.233 1.00 94.00 81 ASP A C 1
ATOM 643 O O . ASP A 1 81 ? 4.463 8.741 7.449 1.00 94.00 81 ASP A O 1
ATOM 647 N N . LYS A 1 82 ? 3.645 8.760 5.369 1.00 92.31 82 LYS A N 1
ATOM 648 C CA . LYS A 1 82 ? 2.232 8.733 5.753 1.00 92.31 82 LYS A CA 1
ATOM 649 C C . LYS A 1 82 ? 1.779 7.377 6.279 1.00 92.31 82 LYS A C 1
ATOM 651 O O . LYS A 1 82 ? 0.751 7.324 6.952 1.00 92.31 82 LYS A O 1
ATOM 656 N N . PHE A 1 83 ? 2.481 6.296 5.964 1.00 94.69 83 PHE A N 1
ATOM 657 C CA . PHE A 1 83 ? 2.100 4.931 6.319 1.00 94.69 83 PHE A CA 1
ATOM 658 C C . PHE A 1 83 ? 3.074 4.343 7.337 1.00 94.69 83 PHE A C 1
ATOM 660 O O . PHE A 1 83 ? 4.227 4.749 7.412 1.00 94.69 83 PHE A O 1
ATOM 667 N N . ASP A 1 84 ? 2.612 3.364 8.114 1.00 94.75 84 ASP A N 1
ATOM 668 C CA . ASP A 1 84 ? 3.429 2.786 9.186 1.00 94.75 84 ASP A CA 1
ATOM 669 C C . ASP A 1 84 ? 4.569 1.918 8.629 1.00 94.75 84 ASP A C 1
ATOM 671 O O . ASP A 1 84 ? 5.698 1.962 9.113 1.00 94.75 84 ASP A O 1
ATOM 675 N N . CYS A 1 85 ? 4.278 1.137 7.585 1.00 96.06 85 CYS A N 1
ATOM 676 C CA . CYS A 1 85 ? 5.266 0.355 6.857 1.00 96.06 85 CYS A CA 1
ATOM 677 C C . CYS A 1 85 ? 4.894 0.280 5.372 1.00 96.06 85 CYS A C 1
ATOM 679 O O . CYS A 1 85 ? 3.745 -0.013 5.024 1.00 96.06 85 CYS A O 1
ATOM 681 N N . VAL A 1 86 ? 5.865 0.517 4.486 1.00 96.06 86 VAL A N 1
ATOM 682 C CA . VAL A 1 86 ? 5.689 0.378 3.035 1.00 96.06 86 VAL A CA 1
ATOM 683 C C . VAL A 1 86 ? 6.820 -0.450 2.445 1.00 96.06 86 VAL A C 1
ATOM 685 O O . VAL A 1 86 ? 7.994 -0.143 2.643 1.00 96.06 86 VAL A O 1
ATOM 688 N N . ILE A 1 87 ? 6.470 -1.456 1.644 1.00 96.50 87 ILE A N 1
ATOM 689 C CA . ILE A 1 87 ? 7.428 -2.212 0.835 1.00 96.50 87 ILE A CA 1
ATOM 690 C C . ILE A 1 87 ? 7.165 -1.975 -0.650 1.00 96.50 87 ILE A C 1
ATOM 692 O O . ILE A 1 87 ? 6.036 -2.054 -1.131 1.00 96.50 87 ILE A O 1
ATOM 696 N N . CYS A 1 88 ? 8.229 -1.687 -1.400 1.00 95.81 88 CYS A N 1
ATOM 697 C CA . CYS A 1 88 ? 8.154 -1.455 -2.841 1.00 95.81 88 CYS A CA 1
ATOM 698 C C . CYS A 1 88 ? 8.472 -2.746 -3.602 1.00 95.81 88 CYS A C 1
ATOM 700 O O . CYS A 1 88 ? 9.529 -3.357 -3.416 1.00 95.81 88 CYS A O 1
ATOM 702 N N . ARG A 1 89 ? 7.545 -3.180 -4.454 1.00 96.00 89 ARG A N 1
ATOM 703 C CA . ARG A 1 89 ? 7.604 -4.425 -5.237 1.00 96.00 89 ARG A CA 1
ATOM 704 C C . ARG A 1 89 ? 7.136 -4.181 -6.679 1.00 96.00 89 ARG A C 1
ATOM 706 O O . ARG A 1 89 ? 6.509 -5.050 -7.276 1.00 96.00 89 ARG A O 1
ATOM 713 N N . GLY A 1 90 ? 7.431 -2.989 -7.201 1.00 94.44 90 GLY A N 1
ATOM 714 C CA . GLY A 1 90 ? 7.022 -2.520 -8.523 1.00 94.44 90 GLY A CA 1
ATOM 715 C C . GLY A 1 90 ? 7.423 -3.449 -9.667 1.00 94.44 90 GLY A C 1
ATOM 716 O O . GLY A 1 90 ? 8.524 -4.004 -9.675 1.00 94.44 90 GLY A O 1
ATOM 717 N N . PHE A 1 91 ? 6.524 -3.598 -10.635 1.00 94.62 91 PHE A N 1
ATOM 718 C CA . PHE A 1 91 ? 6.769 -4.251 -11.919 1.00 94.62 91 PHE A CA 1
ATOM 719 C C . PHE A 1 91 ? 5.989 -3.524 -13.029 1.00 94.62 91 PHE A C 1
ATOM 721 O O . PHE A 1 91 ? 5.024 -2.822 -12.709 1.00 94.62 91 PHE A O 1
ATOM 728 N N . PRO A 1 92 ? 6.384 -3.673 -14.311 1.00 94.12 92 PRO A N 1
ATOM 729 C CA . PRO A 1 92 ? 5.755 -2.949 -15.409 1.00 94.12 92 PRO A CA 1
ATOM 730 C C . PRO A 1 92 ? 4.251 -3.186 -15.491 1.00 94.12 92 PRO A C 1
ATOM 732 O O . PRO A 1 92 ? 3.772 -4.320 -15.396 1.00 94.12 92 PRO A O 1
ATOM 735 N N . ASP A 1 93 ? 3.508 -2.106 -15.712 1.00 91.19 93 ASP A N 1
ATOM 736 C CA . ASP A 1 93 ? 2.055 -2.167 -15.829 1.00 91.19 93 ASP A CA 1
ATOM 737 C C . ASP A 1 93 ? 1.631 -3.094 -16.982 1.00 91.19 93 ASP A C 1
ATOM 739 O O . ASP A 1 93 ? 2.302 -3.173 -18.012 1.00 91.19 93 ASP A O 1
ATOM 743 N N . HIS A 1 94 ? 0.528 -3.822 -16.802 1.00 91.75 94 HIS A N 1
ATOM 744 C CA . HIS A 1 94 ? 0.040 -4.867 -17.718 1.00 91.75 94 HIS A CA 1
ATOM 745 C C . HIS A 1 94 ? 1.004 -6.048 -17.979 1.00 91.75 94 HIS A C 1
ATOM 747 O O . HIS A 1 94 ? 0.755 -6.847 -18.883 1.00 91.75 94 HIS A O 1
ATOM 753 N N . HIS A 1 95 ? 2.068 -6.211 -17.185 1.00 94.56 95 HIS A N 1
ATOM 754 C CA . HIS A 1 95 ? 2.978 -7.357 -17.267 1.00 94.56 95 HIS A CA 1
ATOM 755 C C . HIS A 1 95 ? 2.889 -8.237 -16.017 1.00 94.56 95 HIS A C 1
ATOM 757 O O . HIS A 1 95 ? 2.487 -7.799 -14.940 1.00 94.56 95 HIS A O 1
ATOM 763 N N . ALA A 1 96 ? 3.286 -9.502 -16.153 1.00 95.62 96 ALA A N 1
ATOM 764 C CA . ALA A 1 96 ? 3.454 -10.369 -14.996 1.00 95.62 96 ALA A CA 1
ATOM 765 C C . ALA A 1 96 ? 4.700 -9.945 -14.189 1.00 95.62 96 ALA A C 1
ATOM 767 O O . ALA A 1 96 ? 5.745 -9.668 -14.788 1.00 95.62 96 ALA A O 1
ATOM 768 N N . PRO A 1 97 ? 4.641 -9.939 -12.845 1.00 96.50 97 PRO A N 1
ATOM 769 C CA . PRO A 1 97 ? 5.825 -9.728 -12.022 1.00 96.50 97 PRO A CA 1
ATOM 770 C C . PRO A 1 97 ? 6.842 -10.864 -12.217 1.00 96.50 97 PRO A C 1
ATOM 772 O O . PRO A 1 97 ? 6.450 -12.019 -12.418 1.00 96.50 97 PRO A O 1
ATOM 775 N N . PRO A 1 98 ? 8.153 -10.599 -12.063 1.00 96.50 98 PRO A N 1
ATOM 776 C CA . PRO A 1 98 ? 9.141 -11.666 -11.953 1.00 96.50 98 PRO A CA 1
ATOM 777 C C . PRO A 1 98 ? 8.775 -12.634 -10.819 1.00 96.50 98 PRO A C 1
ATOM 779 O O . PRO A 1 98 ? 8.402 -12.201 -9.728 1.00 96.50 98 PRO A O 1
ATOM 782 N N . LEU A 1 99 ? 8.953 -13.945 -11.021 1.00 97.31 99 LEU A N 1
ATOM 783 C CA . LEU A 1 99 ? 8.586 -14.962 -10.020 1.00 97.31 99 LEU A CA 1
ATOM 784 C C . LEU A 1 99 ? 9.243 -14.712 -8.650 1.00 97.31 99 LEU A C 1
ATOM 786 O O . LEU A 1 99 ? 8.627 -14.899 -7.603 1.00 97.31 99 LEU A O 1
ATOM 790 N N . ALA A 1 100 ? 10.483 -14.218 -8.654 1.00 96.56 100 ALA A N 1
ATOM 791 C CA . ALA A 1 100 ? 11.199 -13.859 -7.436 1.00 96.56 100 ALA A CA 1
ATOM 792 C C . ALA A 1 100 ? 10.565 -12.680 -6.672 1.00 96.56 100 ALA A C 1
ATOM 794 O O . ALA A 1 100 ? 10.783 -12.570 -5.467 1.00 96.56 100 ALA A O 1
ATOM 795 N N . VAL A 1 101 ? 9.835 -11.783 -7.347 1.00 96.12 101 VAL A N 1
ATOM 796 C CA . VAL A 1 101 ? 9.067 -10.701 -6.708 1.00 96.12 101 VAL A CA 1
ATOM 797 C C . VAL A 1 101 ? 7.828 -11.287 -6.045 1.00 96.12 101 VAL A C 1
ATOM 799 O O . VAL A 1 101 ? 7.632 -11.043 -4.862 1.00 96.12 101 VAL A O 1
ATOM 802 N N . VAL A 1 102 ? 7.071 -12.136 -6.751 1.00 96.81 102 VAL A N 1
ATOM 803 C CA . VAL A 1 102 ? 5.900 -12.837 -6.187 1.00 96.81 102 VAL A CA 1
ATOM 804 C C . VAL A 1 102 ? 6.279 -13.587 -4.912 1.00 96.81 102 VAL A C 1
ATOM 806 O O . VAL A 1 102 ? 5.685 -13.359 -3.863 1.00 96.81 102 VAL A O 1
ATOM 809 N N . TRP A 1 103 ? 7.321 -14.420 -4.981 1.00 96.75 103 TRP A N 1
ATOM 810 C CA . TRP A 1 103 ? 7.791 -15.202 -3.838 1.00 96.75 103 TRP A CA 1
ATOM 811 C C . TRP A 1 103 ? 8.174 -14.327 -2.640 1.00 96.75 103 TRP A C 1
ATOM 813 O O . TRP A 1 103 ? 7.736 -14.582 -1.519 1.00 96.75 103 TRP A O 1
ATOM 823 N N . ARG A 1 104 ? 8.976 -13.278 -2.868 1.00 96.31 104 ARG A N 1
ATOM 824 C CA . ARG A 1 104 ? 9.422 -12.374 -1.798 1.00 96.31 104 ARG A CA 1
ATOM 825 C C . ARG A 1 104 ? 8.255 -11.623 -1.165 1.00 96.31 104 ARG A C 1
ATOM 827 O O . ARG A 1 104 ? 8.199 -11.558 0.056 1.00 96.31 104 ARG A O 1
ATOM 834 N N . THR A 1 105 ? 7.329 -11.118 -1.978 1.00 96.56 105 THR A N 1
ATOM 835 C CA . THR A 1 105 ? 6.124 -10.434 -1.499 1.00 96.56 105 THR A CA 1
ATOM 836 C C . THR A 1 105 ? 5.268 -11.362 -0.643 1.00 96.56 105 THR A C 1
ATOM 838 O O . THR A 1 105 ? 4.920 -10.997 0.472 1.00 96.56 105 THR A O 1
ATOM 841 N N . CYS A 1 106 ? 4.978 -12.581 -1.110 1.00 96.19 106 CYS A N 1
ATOM 842 C CA . CYS A 1 106 ? 4.181 -13.537 -0.340 1.00 96.19 106 CYS A CA 1
ATOM 843 C C . CYS A 1 106 ? 4.850 -13.934 0.979 1.00 96.19 106 CYS A C 1
ATOM 845 O O . CYS A 1 106 ? 4.160 -14.065 1.985 1.00 96.19 106 CYS A O 1
ATOM 847 N N . ARG A 1 107 ? 6.177 -14.120 0.984 1.00 96.94 107 ARG A N 1
ATOM 848 C CA . ARG A 1 107 ? 6.916 -14.460 2.205 1.00 96.94 107 ARG A CA 1
ATOM 849 C C . ARG A 1 107 ? 6.824 -13.342 3.242 1.00 96.94 107 ARG A C 1
ATOM 851 O O . ARG A 1 107 ? 6.472 -13.610 4.378 1.00 96.94 107 ARG A O 1
ATOM 858 N N . GLU A 1 108 ? 7.085 -12.105 2.838 1.00 95.88 108 GLU A N 1
ATOM 859 C CA . GLU A 1 108 ? 7.061 -10.948 3.741 1.00 95.88 108 GLU A CA 1
ATOM 860 C C . GLU A 1 108 ? 5.648 -10.625 4.239 1.00 95.88 108 GLU A C 1
ATOM 862 O O . GLU A 1 108 ? 5.463 -10.371 5.421 1.00 95.88 108 GLU A O 1
ATOM 867 N N . MET A 1 109 ? 4.630 -10.748 3.377 1.00 95.31 109 MET A N 1
ATOM 868 C CA . MET A 1 109 ? 3.224 -10.661 3.794 1.00 95.31 109 MET A CA 1
ATOM 869 C C . MET A 1 109 ? 2.817 -11.761 4.784 1.00 95.31 109 MET A C 1
ATOM 871 O O . MET A 1 109 ? 1.847 -11.577 5.506 1.00 95.31 109 MET A O 1
ATOM 875 N N . GLY A 1 110 ? 3.481 -12.921 4.763 1.00 94.56 110 GLY A N 1
ATOM 876 C CA . GLY A 1 110 ? 3.215 -14.021 5.693 1.00 94.56 110 GLY A CA 1
ATOM 877 C C . GLY A 1 110 ? 3.997 -13.932 7.006 1.00 94.56 110 GLY A C 1
ATOM 878 O O . GLY A 1 110 ? 3.603 -14.566 7.980 1.00 94.56 110 GLY A O 1
ATOM 879 N N . GLU A 1 111 ? 5.107 -13.191 7.021 1.00 94.88 111 GLU A N 1
ATOM 880 C CA . GLU A 1 111 ? 5.914 -12.912 8.216 1.00 94.88 111 GLU A CA 1
ATOM 881 C C . GLU A 1 111 ? 5.358 -11.731 9.031 1.00 94.88 111 GLU A C 1
ATOM 883 O O . GLU A 1 111 ? 5.592 -11.676 10.239 1.0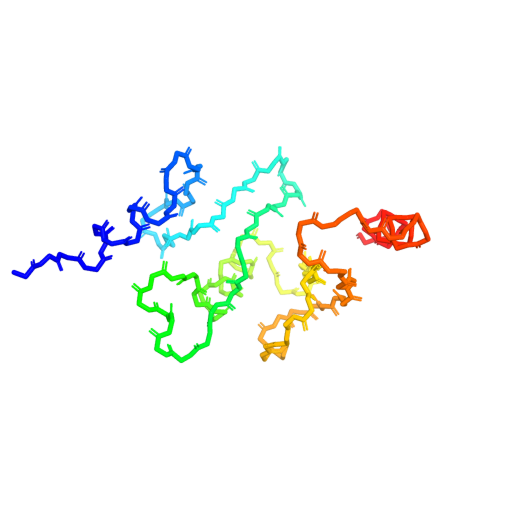0 94.88 111 GLU A O 1
ATOM 888 N N . TRP A 1 112 ? 4.635 -10.819 8.372 1.00 93.81 112 TRP A N 1
ATOM 889 C CA . TRP A 1 112 ? 3.900 -9.706 8.978 1.00 93.81 112 TRP A CA 1
ATOM 890 C C . TRP A 1 112 ? 2.589 -10.160 9.638 1.00 93.81 112 TRP A C 1
ATOM 892 O O . TRP A 1 112 ? 2.354 -9.779 10.808 1.00 93.81 112 TRP A O 1
#

Sequence (112 aa):
MASLDFVRRLVSGSRNRFSDGRFDLDLTYITPRVVAMGLPAEGLEAGYRNRADEVSAMLRHYHGEGHSLVVNLSERTYDYDKFDCVICRGFPDHHAPPLAVVWRTCREMGEW

Foldseek 3Di:
DPDLVNLLDVVLDPQDFDDDPQATAQKDPPDPLDIDHDDADDDPVVSHHHHLLRVLVVCCVSQNALRDEAEAQAPDDDPCVSHNHYDYLHDDPPDDGDPVSVVVVVVVSVVD